Protein AF-A0A914D0Y0-F1 (afdb_monomer_lite)

Radius of gyration: 18.89 Å; chains: 1; bounding box: 42×34×53 Å

Organism: NCBI:txid290746

pLDDT: mean 90.66, std 5.1, range [67.62, 97.06]

Sequence (100 aa):
MKAYEKDGLLILRPAVKFFQPDDLDYDPNSHNEWNNQDVTYNSCLYEFKDSAEFIMIADWDDVLVPKHHRNYFDELMWLNQLYPSAAAFVFSRPHSTLYT

Secondary structure (DSSP, 8-state):
-HHHHHTTS----PPP-----TT-SS-TTTTHHHHHHHHHHHHHHHHHTTT-S------TT-----SSSSSHHHHHHHHHHH-TT-S---PPPP------

InterPro domains:
  IPR008166 Glycosyltransferase family 92 [PF01697] (1-86)
  IPR052012 Glycosyltransferase_92 [PTHR21645] (1-95)

Structure (mmCIF, N/CA/C/O backbone):
data_AF-A0A914D0Y0-F1
#
_entry.id   AF-A0A914D0Y0-F1
#
loop_
_atom_site.group_PDB
_atom_site.id
_atom_site.type_symbol
_atom_site.label_atom_id
_atom_site.label_alt_id
_atom_site.label_comp_id
_atom_site.label_asym_id
_atom_site.label_entity_id
_atom_site.label_seq_id
_atom_site.pdbx_PDB_ins_code
_atom_site.Cartn_x
_atom_site.Cartn_y
_atom_site.Cartn_z
_atom_site.occupancy
_atom_site.B_iso_or_equiv
_atom_site.auth_seq_id
_atom_site.auth_comp_id
_atom_site.auth_asym_id
_atom_site.auth_atom_id
_atom_site.pdbx_PDB_model_num
ATOM 1 N N . MET A 1 1 ? -3.830 14.866 -7.665 1.00 78.25 1 MET A N 1
ATOM 2 C CA . MET A 1 1 ? -2.552 14.302 -7.173 1.00 78.25 1 MET A CA 1
ATOM 3 C C . MET A 1 1 ? -1.527 15.393 -6.859 1.00 78.25 1 MET A C 1
ATOM 5 O O . MET A 1 1 ? -1.388 15.700 -5.690 1.00 78.25 1 MET A O 1
ATOM 9 N N . LYS A 1 2 ? -0.901 16.071 -7.839 1.00 87.81 2 LYS A N 1
ATOM 10 C CA . LYS A 1 2 ? 0.142 17.097 -7.567 1.00 87.81 2 LYS A CA 1
ATOM 11 C C . LYS A 1 2 ? -0.286 18.267 -6.663 1.00 87.81 2 LYS A C 1
ATOM 13 O O . LYS A 1 2 ? 0.528 18.785 -5.914 1.00 87.81 2 LYS A O 1
ATOM 18 N N . ALA A 1 3 ? -1.551 18.690 -6.731 1.00 91.44 3 ALA A N 1
ATOM 19 C CA . ALA A 1 3 ? -2.078 19.722 -5.832 1.00 91.44 3 ALA A CA 1
ATOM 20 C C . ALA A 1 3 ? -2.054 19.266 -4.359 1.00 91.44 3 ALA A C 1
ATOM 22 O O . ALA A 1 3 ? -1.548 19.982 -3.511 1.00 91.44 3 ALA A O 1
ATOM 23 N N . TYR A 1 4 ? -2.493 18.036 -4.081 1.00 89.94 4 TYR A N 1
ATOM 24 C CA . TYR A 1 4 ? -2.469 17.452 -2.736 1.00 89.94 4 TYR A CA 1
ATOM 25 C C . TYR A 1 4 ? -1.047 17.182 -2.230 1.00 89.94 4 TYR A C 1
ATOM 27 O O . TYR A 1 4 ? -0.791 17.313 -1.039 1.00 89.94 4 TYR A O 1
ATOM 35 N N . GLU A 1 5 ? -0.114 16.842 -3.126 1.00 92.56 5 GLU A N 1
ATOM 36 C CA . GLU A 1 5 ? 1.309 16.733 -2.778 1.00 92.56 5 GLU A CA 1
ATOM 37 C C . GLU A 1 5 ? 1.879 18.086 -2.338 1.00 92.56 5 GLU A C 1
ATOM 39 O O . GLU A 1 5 ? 2.561 18.175 -1.321 1.00 92.56 5 GLU A O 1
ATOM 44 N N . LYS A 1 6 ? 1.539 19.164 -3.058 1.00 93.94 6 LYS A N 1
ATOM 45 C CA . LYS A 1 6 ? 1.930 20.532 -2.690 1.00 93.94 6 LYS A CA 1
ATOM 46 C C . LYS A 1 6 ? 1.376 20.946 -1.323 1.00 93.94 6 LYS A C 1
ATOM 48 O O . LYS A 1 6 ? 2.058 21.658 -0.592 1.00 93.94 6 LYS A O 1
ATOM 53 N N . ASP A 1 7 ? 0.175 20.488 -0.988 1.00 96.00 7 ASP A N 1
ATOM 54 C CA . ASP A 1 7 ? -0.469 20.749 0.302 1.00 96.00 7 ASP A CA 1
ATOM 55 C C . ASP A 1 7 ? 0.049 19.825 1.426 1.00 96.00 7 ASP A C 1
ATOM 57 O O . ASP A 1 7 ? -0.405 19.925 2.564 1.00 96.00 7 ASP A O 1
ATOM 61 N N . GLY A 1 8 ? 0.999 18.925 1.132 1.00 92.44 8 GLY A N 1
ATOM 62 C CA . GLY A 1 8 ? 1.587 17.996 2.102 1.00 92.44 8 GLY A CA 1
ATOM 63 C C . GLY A 1 8 ? 0.654 16.859 2.529 1.00 92.44 8 GLY A C 1
ATOM 64 O O . GLY A 1 8 ? 0.919 16.196 3.527 1.00 92.44 8 GLY A O 1
ATOM 65 N N . LEU A 1 9 ? -0.438 16.634 1.792 1.00 89.12 9 LEU A N 1
ATOM 66 C CA . LEU A 1 9 ? -1.459 15.630 2.112 1.00 89.12 9 LEU A CA 1
ATOM 67 C C . LEU A 1 9 ? -1.125 14.238 1.566 1.00 89.12 9 LEU A C 1
ATOM 69 O O . LEU A 1 9 ? -1.700 13.251 2.014 1.00 89.12 9 LEU A O 1
ATOM 73 N N . LEU A 1 10 ? -0.232 14.152 0.580 1.00 88.75 10 LEU A N 1
ATOM 74 C CA . LEU A 1 10 ? 0.239 12.888 0.021 1.00 88.75 10 LEU A CA 1
ATOM 75 C C . LEU A 1 10 ? 1.686 13.007 -0.457 1.00 88.75 10 LEU A C 1
ATOM 77 O O . LEU A 1 10 ? 2.157 14.103 -0.754 1.00 88.75 10 LEU A O 1
ATOM 81 N N . ILE A 1 11 ? 2.363 11.867 -0.581 1.00 88.81 11 ILE A N 1
ATOM 82 C CA . ILE A 1 11 ? 3.703 11.756 -1.168 1.00 88.81 11 ILE A CA 1
ATOM 83 C C . ILE A 1 11 ? 3.577 10.901 -2.429 1.00 88.81 11 ILE A C 1
ATOM 85 O O . ILE A 1 11 ? 3.134 9.755 -2.345 1.00 88.81 11 ILE A O 1
ATOM 89 N N . LEU A 1 12 ? 3.959 11.426 -3.598 1.00 88.44 12 LEU A N 1
ATOM 90 C CA . LEU A 1 12 ? 3.992 10.628 -4.825 1.00 88.44 12 LEU A CA 1
ATOM 91 C C . LEU A 1 12 ? 5.356 9.953 -4.970 1.00 88.44 12 LEU A C 1
ATOM 93 O O . LEU A 1 12 ? 6.406 10.595 -4.912 1.00 88.44 12 LEU A O 1
ATOM 97 N N . ARG A 1 13 ? 5.349 8.641 -5.211 1.00 86.88 13 ARG A N 1
ATOM 98 C CA . ARG A 1 13 ? 6.545 7.880 -5.586 1.00 86.88 13 ARG A CA 1
ATOM 99 C C . ARG A 1 13 ? 6.454 7.536 -7.078 1.00 86.88 13 ARG A C 1
ATOM 101 O O . ARG A 1 13 ? 5.466 6.933 -7.491 1.00 86.88 13 ARG A O 1
ATOM 108 N N . PRO A 1 14 ? 7.417 7.963 -7.913 1.00 87.75 14 PRO A N 1
ATOM 109 C CA . PRO A 1 14 ? 7.381 7.658 -9.337 1.00 87.75 14 PRO A CA 1
ATOM 110 C C . PRO A 1 14 ? 7.650 6.170 -9.575 1.00 87.75 14 PRO A C 1
ATOM 112 O O . PRO A 1 14 ? 8.603 5.613 -9.036 1.00 87.75 14 PRO A O 1
ATOM 115 N N . ALA A 1 15 ? 6.829 5.553 -10.422 1.00 88.94 15 ALA A N 1
ATOM 116 C CA . ALA A 1 15 ? 7.056 4.198 -10.903 1.00 88.94 15 ALA A CA 1
ATOM 117 C C . ALA A 1 15 ? 8.256 4.152 -11.860 1.00 88.94 15 ALA A C 1
ATOM 119 O O . ALA A 1 15 ? 8.486 5.079 -12.647 1.00 88.94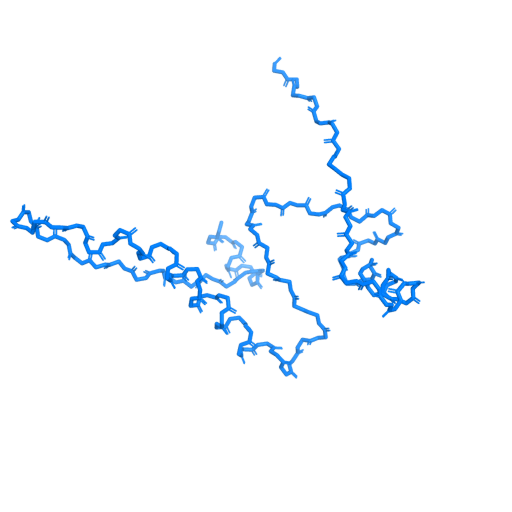 15 ALA A O 1
ATOM 120 N N . VAL A 1 16 ? 8.995 3.047 -11.833 1.00 91.50 16 VAL A N 1
ATOM 121 C CA . VAL A 1 16 ? 10.013 2.748 -12.841 1.00 91.50 16 VAL A CA 1
ATOM 122 C C . VAL A 1 16 ? 9.306 2.218 -14.079 1.00 91.50 16 VAL A C 1
ATOM 124 O O . VAL A 1 16 ? 8.432 1.366 -13.968 1.00 91.50 16 VAL A O 1
ATOM 127 N N . LYS A 1 17 ? 9.688 2.691 -15.266 1.00 93.38 17 LYS A N 1
ATOM 128 C CA . LYS A 1 17 ? 9.261 2.123 -16.548 1.00 93.38 17 LYS A CA 1
ATOM 129 C C . LYS A 1 17 ? 10.491 1.820 -17.387 1.00 93.38 17 LYS A C 1
ATOM 131 O O . LYS A 1 17 ? 11.299 2.715 -17.632 1.00 93.38 17 LYS A O 1
ATOM 136 N N . PHE A 1 18 ? 10.630 0.574 -17.821 1.00 92.25 18 PHE A N 1
ATOM 137 C CA . PHE A 1 18 ? 11.734 0.171 -18.682 1.00 92.25 18 PHE A CA 1
ATOM 138 C C . PHE A 1 18 ? 11.498 0.668 -20.107 1.00 92.25 18 PHE A C 1
ATOM 140 O O . PHE A 1 18 ? 10.367 0.657 -20.604 1.00 92.25 18 PHE A O 1
ATOM 147 N N . PHE A 1 19 ? 12.574 1.096 -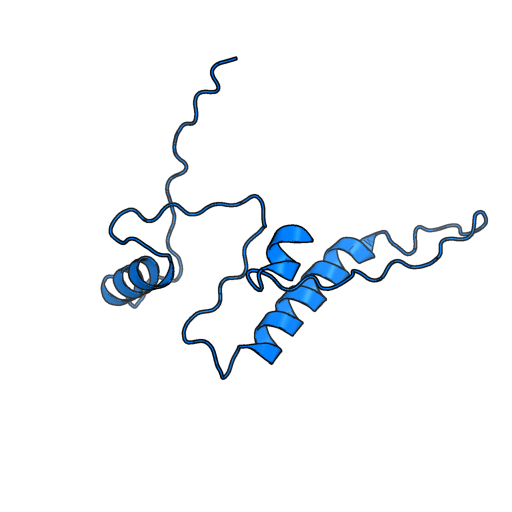20.766 1.00 94.69 19 PHE A N 1
ATOM 148 C CA . PHE A 1 19 ? 12.554 1.345 -22.202 1.00 94.69 19 PHE A CA 1
ATOM 149 C C . PHE A 1 19 ? 12.271 0.030 -22.937 1.00 94.69 19 PHE A C 1
ATOM 151 O O . PHE A 1 19 ? 12.879 -0.992 -22.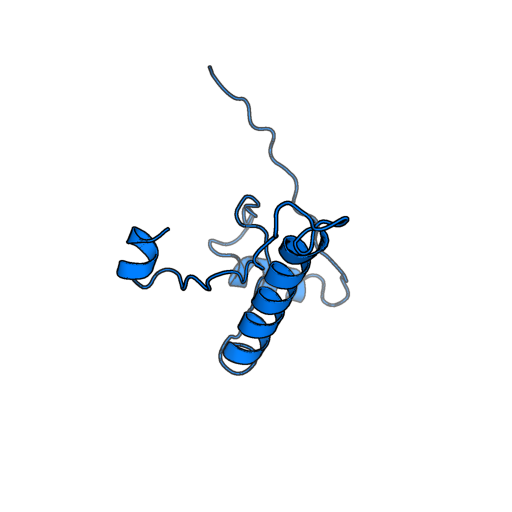622 1.00 94.69 19 PHE A O 1
ATOM 158 N N . GLN A 1 20 ? 11.355 0.066 -23.902 1.00 93.44 20 GLN A N 1
ATOM 159 C CA . GLN A 1 20 ? 11.017 -1.070 -24.751 1.00 93.44 20 GLN A CA 1
ATOM 160 C C . GLN A 1 20 ? 11.411 -0.726 -26.193 1.00 93.44 20 GLN A C 1
ATOM 162 O O . GLN A 1 20 ? 10.753 0.123 -26.795 1.00 93.44 20 GLN A O 1
ATOM 167 N N . PRO A 1 21 ? 12.494 -1.324 -26.721 1.00 94.69 21 PRO A N 1
ATOM 168 C CA . PRO A 1 21 ? 12.847 -1.240 -28.134 1.00 94.69 21 PRO A CA 1
ATOM 169 C C . PRO A 1 21 ? 11.761 -1.847 -29.034 1.00 94.69 21 PRO A C 1
ATOM 171 O O . PRO A 1 21 ? 11.091 -2.799 -28.634 1.00 94.69 21 PRO A O 1
ATOM 174 N N . ASP A 1 22 ? 11.633 -1.339 -30.263 1.00 94.19 22 ASP A N 1
ATOM 175 C CA . ASP A 1 22 ? 10.662 -1.843 -31.248 1.00 94.19 22 ASP A CA 1
ATOM 176 C C . ASP A 1 22 ? 10.960 -3.288 -31.698 1.00 94.19 22 ASP A C 1
ATOM 178 O O . ASP A 1 22 ? 10.056 -4.001 -32.130 1.00 94.19 22 ASP A O 1
ATOM 182 N N . ASP A 1 23 ? 12.221 -3.721 -31.612 1.00 95.69 23 ASP A N 1
ATOM 183 C CA . ASP A 1 23 ? 12.705 -5.049 -32.008 1.00 95.69 23 ASP A CA 1
ATOM 184 C C . ASP A 1 23 ? 12.724 -6.071 -30.859 1.00 95.69 23 ASP A C 1
ATOM 186 O O . ASP A 1 23 ? 13.165 -7.206 -31.051 1.00 95.69 23 ASP A O 1
ATOM 190 N N . LEU A 1 24 ? 12.239 -5.692 -29.673 1.00 95.31 24 LEU A N 1
ATOM 191 C CA . LEU A 1 24 ? 12.172 -6.588 -28.525 1.00 95.31 24 LEU A CA 1
ATOM 192 C C . LEU A 1 24 ? 11.000 -7.569 -28.677 1.00 95.31 24 LEU A C 1
ATOM 194 O O . LEU A 1 24 ? 9.850 -7.171 -28.860 1.00 95.31 24 LEU A O 1
ATOM 198 N N . ASP A 1 25 ? 11.283 -8.865 -28.562 1.00 96.00 25 ASP A N 1
ATOM 199 C CA . ASP A 1 25 ? 10.312 -9.953 -28.741 1.00 96.00 25 ASP A CA 1
ATOM 200 C C . ASP A 1 25 ? 9.432 -10.219 -27.505 1.00 96.00 25 ASP A C 1
ATOM 202 O O . ASP A 1 25 ? 8.558 -11.089 -27.532 1.00 96.00 25 ASP A O 1
ATOM 206 N N . TYR A 1 26 ? 9.615 -9.445 -26.432 1.00 93.56 26 TYR A N 1
ATOM 207 C CA . TYR A 1 26 ? 8.796 -9.474 -25.222 1.00 93.56 26 TYR A CA 1
ATOM 208 C C . TYR A 1 26 ? 8.543 -8.066 -24.664 1.00 93.56 26 TYR A C 1
ATOM 210 O O . TYR A 1 26 ? 9.271 -7.118 -24.950 1.00 93.56 26 TYR A O 1
ATOM 218 N N . ASP A 1 27 ? 7.513 -7.928 -23.823 1.00 93.44 27 ASP A N 1
ATOM 219 C CA . ASP A 1 27 ? 7.245 -6.689 -23.086 1.00 93.44 27 ASP A CA 1
ATOM 220 C C . ASP A 1 27 ? 8.015 -6.683 -21.747 1.00 93.44 27 ASP A C 1
ATOM 222 O O . ASP A 1 27 ? 7.660 -7.439 -20.827 1.00 93.44 27 ASP A O 1
ATOM 226 N N . PRO A 1 28 ? 9.043 -5.823 -21.586 1.00 93.00 28 PRO A N 1
ATOM 227 C CA . PRO A 1 28 ? 9.828 -5.733 -20.360 1.00 93.00 28 PRO A CA 1
ATOM 228 C C . PRO A 1 28 ? 9.035 -5.101 -19.209 1.00 93.00 28 PRO A C 1
ATOM 230 O O . PRO A 1 28 ? 9.467 -5.155 -18.059 1.00 93.00 28 PRO A O 1
ATOM 233 N N . ASN A 1 29 ? 7.876 -4.504 -19.495 1.00 94.00 29 ASN A N 1
ATOM 234 C CA . ASN A 1 29 ? 6.982 -3.903 -18.517 1.00 94.00 29 ASN A CA 1
ATOM 235 C C . ASN A 1 29 ? 5.778 -4.789 -18.155 1.00 94.00 29 ASN A C 1
ATOM 237 O O . ASN A 1 29 ? 4.996 -4.388 -17.294 1.00 94.00 29 ASN A O 1
ATOM 241 N N . SER A 1 30 ? 5.662 -5.993 -18.726 1.00 94.00 30 SER A N 1
ATOM 242 C CA . SER A 1 30 ? 4.523 -6.911 -18.526 1.00 94.00 30 SER A CA 1
ATOM 243 C C . SER A 1 30 ? 4.179 -7.202 -17.058 1.00 94.00 30 SER A C 1
ATOM 245 O O . SER A 1 30 ? 3.013 -7.364 -16.718 1.00 94.00 30 SER A O 1
ATOM 247 N N . HIS A 1 31 ? 5.185 -7.232 -16.179 1.00 92.44 31 HIS A N 1
ATOM 248 C CA . HIS A 1 31 ? 5.029 -7.445 -14.730 1.00 92.44 31 HIS A CA 1
ATOM 249 C C . HIS A 1 31 ? 5.412 -6.212 -13.904 1.00 92.44 31 HIS A C 1
ATOM 251 O O . HIS A 1 31 ? 5.399 -6.228 -12.675 1.00 92.44 31 HIS A O 1
ATOM 257 N N . ASN A 1 32 ? 5.821 -5.139 -14.574 1.00 92.69 32 ASN A N 1
ATOM 258 C CA . ASN A 1 32 ? 6.443 -4.000 -13.924 1.00 92.69 32 ASN A CA 1
ATOM 259 C C . ASN A 1 32 ? 5.424 -3.170 -13.134 1.00 92.69 32 ASN A C 1
ATOM 261 O O . ASN A 1 32 ? 5.776 -2.551 -12.140 1.00 92.69 32 ASN A O 1
ATOM 265 N N . GLU A 1 33 ? 4.159 -3.177 -13.542 1.00 89.81 33 GLU A N 1
ATOM 266 C CA . GLU A 1 33 ? 3.084 -2.510 -12.811 1.00 89.81 33 GLU A CA 1
ATOM 267 C C . GLU A 1 33 ? 2.912 -3.102 -11.399 1.00 89.81 33 GLU A C 1
ATOM 269 O O . GLU A 1 33 ? 3.135 -2.381 -10.427 1.00 89.81 33 GLU A O 1
ATOM 274 N N . TRP A 1 34 ? 2.707 -4.416 -11.279 1.00 90.88 34 TRP A N 1
ATOM 275 C CA . TRP A 1 34 ? 2.688 -5.136 -9.997 1.00 90.88 34 TRP A CA 1
ATOM 276 C C . TRP A 1 34 ? 3.961 -4.933 -9.165 1.00 90.88 34 TRP A C 1
ATOM 278 O O . TRP A 1 34 ? 3.887 -4.597 -7.986 1.00 90.88 34 TRP A O 1
ATOM 288 N N . ASN A 1 35 ? 5.141 -5.034 -9.787 1.00 93.44 35 ASN A N 1
ATOM 289 C CA . ASN A 1 35 ? 6.407 -4.822 -9.078 1.00 93.44 35 ASN A CA 1
ATOM 290 C C . ASN A 1 35 ? 6.522 -3.398 -8.501 1.00 93.44 35 ASN A C 1
ATOM 292 O O . ASN A 1 35 ? 7.058 -3.210 -7.409 1.00 93.44 35 ASN A O 1
ATOM 296 N N . ASN A 1 36 ? 6.025 -2.381 -9.213 1.00 93.38 36 ASN A N 1
ATOM 297 C CA . ASN A 1 36 ? 6.011 -1.006 -8.709 1.00 93.38 36 ASN A CA 1
ATOM 298 C C . ASN A 1 36 ? 5.061 -0.846 -7.512 1.00 93.38 36 ASN A C 1
ATOM 300 O O . ASN A 1 36 ? 5.374 -0.086 -6.588 1.00 93.38 36 ASN A O 1
ATOM 304 N N . GLN A 1 37 ? 3.930 -1.559 -7.502 1.00 91.81 37 GLN A N 1
ATOM 305 C CA . GLN A 1 37 ? 3.026 -1.578 -6.352 1.00 91.81 37 GLN A CA 1
ATOM 306 C C . GLN A 1 37 ? 3.710 -2.217 -5.135 1.00 91.81 37 GLN A C 1
ATOM 308 O O . GLN A 1 37 ? 3.798 -1.577 -4.086 1.00 91.81 37 GLN A O 1
ATOM 313 N N . ASP A 1 38 ? 4.316 -3.397 -5.300 1.00 92.94 38 ASP A N 1
ATOM 314 C CA . ASP A 1 38 ? 5.035 -4.102 -4.230 1.00 92.94 38 ASP A CA 1
ATOM 315 C C . ASP A 1 38 ? 6.156 -3.252 -3.621 1.00 92.94 38 ASP A C 1
ATOM 317 O O . ASP A 1 38 ? 6.302 -3.170 -2.396 1.00 92.94 38 ASP A O 1
ATOM 321 N N . VAL A 1 39 ? 6.940 -2.567 -4.460 1.00 93.19 39 VAL A N 1
ATOM 322 C CA . VAL A 1 39 ? 7.989 -1.643 -3.999 1.00 93.19 39 VAL A CA 1
ATOM 323 C C . VAL A 1 39 ? 7.390 -0.493 -3.193 1.00 93.19 39 VAL A C 1
ATOM 325 O O . VAL A 1 39 ? 7.960 -0.102 -2.171 1.00 93.19 39 VAL A O 1
ATOM 328 N N . THR A 1 40 ? 6.243 0.037 -3.614 1.00 91.12 40 THR A N 1
ATOM 329 C CA . THR A 1 40 ? 5.560 1.133 -2.916 1.00 91.12 40 THR A CA 1
ATOM 330 C C . THR A 1 40 ? 5.032 0.677 -1.557 1.00 91.12 40 THR A C 1
ATOM 332 O O . THR A 1 40 ? 5.264 1.361 -0.557 1.00 91.12 40 THR A O 1
ATOM 335 N N . TYR A 1 41 ? 4.403 -0.499 -1.488 1.00 92.38 41 TYR A N 1
ATOM 336 C CA . TYR A 1 41 ? 3.906 -1.086 -0.242 1.00 92.38 41 TYR A CA 1
ATOM 337 C C . TYR A 1 41 ? 5.032 -1.326 0.768 1.00 92.38 41 TYR A C 1
ATOM 339 O O . TYR A 1 41 ? 4.939 -0.900 1.921 1.00 92.38 41 TYR A O 1
ATOM 347 N N . ASN A 1 42 ? 6.134 -1.937 0.323 1.00 93.50 42 ASN A N 1
ATOM 348 C CA . ASN A 1 42 ? 7.296 -2.183 1.174 1.00 93.50 42 ASN A CA 1
ATOM 349 C C . ASN A 1 42 ? 7.959 -0.875 1.619 1.00 93.50 42 ASN A C 1
ATOM 351 O O . ASN A 1 42 ? 8.316 -0.734 2.786 1.00 93.50 42 ASN A O 1
ATOM 355 N N . SER A 1 43 ? 8.098 0.099 0.717 1.00 91.75 43 SER A N 1
ATOM 356 C CA . SER A 1 43 ? 8.699 1.399 1.044 1.00 91.75 43 SER A CA 1
ATOM 357 C C . SER A 1 43 ? 7.883 2.154 2.095 1.00 91.75 43 SER A C 1
ATOM 359 O O . SER A 1 43 ? 8.462 2.661 3.052 1.00 91.75 43 SER A O 1
ATOM 361 N N . CYS A 1 44 ? 6.549 2.166 1.965 1.00 90.31 44 CYS A N 1
ATOM 362 C CA . CYS A 1 44 ? 5.644 2.721 2.975 1.00 90.31 44 CYS A CA 1
ATOM 363 C C . CYS A 1 44 ? 5.850 2.035 4.334 1.00 90.31 44 CYS A C 1
ATOM 365 O O . CYS A 1 44 ? 6.045 2.703 5.350 1.00 90.31 44 CYS A O 1
ATOM 367 N N . LEU A 1 45 ? 5.891 0.698 4.353 1.00 93.12 45 LEU A N 1
ATOM 368 C CA . LEU A 1 45 ? 6.120 -0.048 5.586 1.00 93.12 45 LEU A CA 1
ATOM 369 C C . LEU A 1 45 ? 7.471 0.307 6.219 1.00 93.12 45 LEU A C 1
ATOM 371 O O . LEU A 1 45 ? 7.520 0.604 7.406 1.00 93.12 45 LEU A O 1
ATOM 375 N N . TYR A 1 46 ? 8.567 0.317 5.461 1.00 94.19 46 TYR A N 1
ATOM 376 C CA . TYR A 1 46 ? 9.889 0.628 6.015 1.00 94.19 46 TYR A CA 1
ATOM 377 C C . TYR A 1 46 ? 10.011 2.062 6.532 1.00 94.19 46 TYR A C 1
ATOM 379 O O . TYR A 1 46 ? 10.677 2.277 7.545 1.00 94.19 46 TYR A O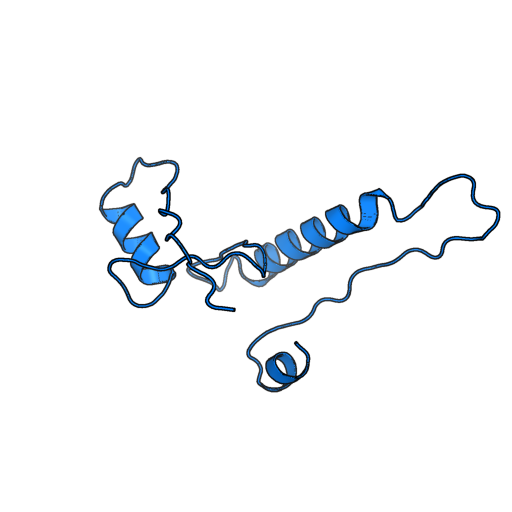 1
ATOM 387 N N . GLU A 1 47 ? 9.381 3.024 5.860 1.00 92.75 47 GLU A N 1
ATOM 388 C CA . GLU A 1 47 ? 9.422 4.439 6.237 1.00 92.75 47 GLU A CA 1
ATOM 389 C C . GLU A 1 47 ? 8.604 4.719 7.509 1.00 92.75 47 GLU A C 1
ATOM 391 O O . GLU A 1 47 ? 9.023 5.521 8.348 1.00 92.75 47 GLU A O 1
ATOM 396 N N . PHE A 1 48 ? 7.473 4.025 7.692 1.00 93.00 48 PHE A N 1
ATOM 397 C CA . PHE A 1 48 ? 6.507 4.350 8.746 1.00 93.00 48 PHE A CA 1
ATOM 398 C C . PHE A 1 48 ? 6.348 3.296 9.850 1.00 93.00 48 PHE A C 1
ATOM 400 O O . PHE A 1 48 ? 5.728 3.601 10.867 1.00 93.00 48 PHE A O 1
ATOM 407 N N . LYS A 1 49 ? 6.926 2.091 9.727 1.00 93.44 49 LYS A N 1
ATOM 408 C CA . LYS A 1 49 ? 6.745 0.993 10.710 1.00 93.44 49 LYS A CA 1
ATOM 409 C C . LYS A 1 49 ? 7.071 1.364 12.160 1.00 93.44 49 LYS A C 1
ATOM 411 O O . LYS A 1 49 ? 6.501 0.770 13.065 1.00 93.44 49 LYS A O 1
ATOM 416 N N . ASP A 1 50 ? 7.992 2.305 12.372 1.00 94.88 50 ASP A N 1
ATOM 417 C CA . ASP A 1 50 ? 8.451 2.702 13.709 1.00 94.88 50 ASP A CA 1
ATOM 418 C C . ASP A 1 50 ? 7.845 4.041 14.170 1.00 94.88 50 ASP A C 1
ATOM 420 O O . ASP A 1 50 ? 8.046 4.442 15.315 1.00 94.88 50 ASP A O 1
ATOM 424 N N . SER A 1 51 ? 7.138 4.757 13.290 1.00 94.06 51 SER A N 1
ATOM 425 C CA . SER A 1 51 ? 6.608 6.104 13.552 1.00 94.06 51 SER A CA 1
ATOM 426 C C . SER A 1 51 ? 5.083 6.195 13.485 1.00 94.06 51 SER A C 1
ATOM 428 O O . SER A 1 51 ? 4.518 7.165 13.989 1.00 94.06 51 SER A O 1
ATOM 430 N N . ALA A 1 52 ? 4.413 5.200 12.901 1.00 92.69 52 ALA A N 1
ATOM 431 C CA . ALA A 1 52 ? 2.963 5.139 12.800 1.00 92.69 52 ALA A CA 1
ATOM 432 C C . ALA A 1 52 ? 2.373 4.104 13.768 1.00 92.69 52 ALA A C 1
ATOM 434 O O . ALA A 1 52 ? 2.813 2.959 13.820 1.00 92.69 52 ALA A O 1
ATOM 435 N N . GLU A 1 53 ? 1.314 4.486 14.486 1.00 90.50 53 GLU A N 1
ATOM 436 C CA . GLU A 1 53 ? 0.504 3.555 15.292 1.00 90.50 53 GLU A CA 1
ATOM 437 C C . GLU A 1 53 ? -0.392 2.661 14.419 1.00 90.50 53 GLU A C 1
ATOM 439 O O . GLU A 1 53 ? -0.861 1.611 14.855 1.00 90.50 53 GLU A O 1
ATOM 444 N N . PHE A 1 54 ? -0.637 3.083 13.177 1.00 89.44 54 PHE A N 1
ATOM 445 C CA . PHE A 1 54 ? -1.511 2.407 12.232 1.00 89.44 54 PHE A CA 1
ATOM 446 C C . PHE A 1 54 ? -1.075 2.672 10.793 1.00 89.44 54 PHE A C 1
ATOM 448 O O . PHE A 1 54 ? -0.850 3.817 10.402 1.00 89.44 54 PHE A O 1
ATOM 455 N N . ILE A 1 55 ? -0.989 1.603 10.002 1.00 90.81 55 ILE A N 1
ATOM 456 C CA . ILE A 1 55 ? -0.669 1.643 8.574 1.00 90.81 55 ILE A CA 1
ATOM 457 C C . ILE A 1 55 ? -1.769 0.888 7.833 1.00 90.81 55 ILE A C 1
ATOM 459 O O . ILE A 1 55 ? -2.129 -0.227 8.209 1.00 90.81 55 ILE A O 1
ATOM 463 N N . MET A 1 56 ? -2.283 1.491 6.764 1.00 88.31 56 MET A N 1
ATOM 464 C CA . MET A 1 56 ? -3.234 0.867 5.849 1.00 88.31 56 MET A CA 1
ATOM 465 C C . MET A 1 56 ? -2.606 0.784 4.461 1.00 88.31 56 MET A C 1
ATOM 467 O O . MET A 1 56 ? -2.089 1.777 3.951 1.00 88.31 56 MET A O 1
ATOM 471 N N . ILE A 1 57 ? -2.684 -0.398 3.855 1.00 90.19 57 ILE A N 1
ATOM 472 C CA . ILE A 1 57 ? -2.406 -0.609 2.436 1.00 90.19 57 ILE A CA 1
ATOM 473 C C . ILE A 1 57 ? -3.763 -0.825 1.776 1.00 90.19 57 ILE A C 1
ATOM 475 O O . ILE A 1 57 ? -4.459 -1.782 2.109 1.00 90.19 57 ILE A O 1
ATOM 479 N N . ALA A 1 58 ? -4.161 0.105 0.918 1.00 87.94 58 ALA A N 1
ATOM 480 C CA . ALA A 1 58 ? -5.440 0.081 0.224 1.00 87.94 58 ALA A CA 1
ATOM 481 C C . ALA A 1 58 ? -5.261 0.623 -1.191 1.00 87.94 58 ALA A C 1
ATOM 483 O O . ALA A 1 58 ? -4.405 1.484 -1.426 1.00 87.94 58 ALA A O 1
ATOM 484 N N . ASP A 1 59 ? -6.093 0.137 -2.105 1.00 85.94 59 ASP A N 1
ATOM 485 C CA . ASP A 1 59 ? -6.173 0.694 -3.444 1.00 85.94 59 ASP A CA 1
ATOM 486 C C . ASP A 1 59 ? -6.831 2.074 -3.398 1.00 85.94 59 ASP A C 1
ATOM 488 O O . ASP A 1 59 ? -7.685 2.375 -2.564 1.00 85.94 59 ASP A O 1
ATOM 492 N N . TRP A 1 60 ? -6.380 2.963 -4.279 1.00 79.94 60 TRP A N 1
ATOM 493 C CA . TRP A 1 60 ? -6.787 4.370 -4.269 1.00 79.94 60 TRP A CA 1
ATOM 494 C C . TRP A 1 60 ? -8.262 4.583 -4.646 1.00 79.94 60 TRP A C 1
ATOM 496 O O . TRP A 1 60 ? -8.810 5.658 -4.386 1.00 79.94 60 TRP A O 1
ATOM 506 N N . ASP A 1 61 ? -8.886 3.592 -5.279 1.00 83.94 61 ASP A N 1
ATOM 507 C CA . ASP A 1 61 ? -10.299 3.552 -5.646 1.00 83.94 61 ASP A CA 1
ATOM 508 C C . ASP A 1 61 ? -11.176 2.800 -4.628 1.00 83.94 61 ASP A C 1
ATOM 510 O O . ASP A 1 61 ? -12.407 2.851 -4.735 1.00 83.94 61 ASP A O 1
ATOM 514 N N . ASP A 1 62 ? -10.580 2.210 -3.589 1.00 84.19 62 ASP A N 1
ATOM 515 C CA . ASP A 1 62 ? -11.296 1.605 -2.472 1.00 84.19 62 ASP A CA 1
ATOM 516 C C . ASP A 1 62 ? -11.487 2.600 -1.320 1.00 84.19 62 ASP A C 1
ATOM 518 O O . ASP A 1 62 ? -10.553 3.181 -0.767 1.00 84.19 62 ASP A O 1
ATOM 522 N N . VAL A 1 63 ? -12.744 2.774 -0.904 1.00 85.12 63 VAL A N 1
ATOM 523 C CA . VAL A 1 63 ? -13.103 3.621 0.240 1.00 85.12 63 VAL A CA 1
ATOM 524 C C . VAL A 1 63 ? -13.857 2.793 1.267 1.00 85.12 63 VAL A C 1
ATOM 526 O O . VAL A 1 63 ? -15.003 2.388 1.058 1.00 85.12 63 VAL A O 1
ATOM 529 N N . LEU A 1 64 ? -13.221 2.581 2.417 1.00 86.94 64 LEU A N 1
ATOM 530 C CA . LEU A 1 64 ? -13.876 2.023 3.592 1.00 86.94 64 LEU A CA 1
ATOM 531 C C . LEU A 1 64 ? -14.671 3.126 4.290 1.00 86.94 64 LEU A C 1
ATOM 533 O O . LEU A 1 64 ? -14.160 4.209 4.538 1.00 86.94 64 LEU A O 1
ATOM 537 N N . VAL A 1 65 ? -15.930 2.857 4.629 1.00 88.25 65 VAL A N 1
ATOM 538 C CA . VAL A 1 65 ? -16.773 3.812 5.360 1.00 88.25 65 VAL A CA 1
ATOM 539 C C . VAL A 1 65 ? -16.963 3.299 6.791 1.00 88.25 65 VAL A C 1
ATOM 541 O O . VAL A 1 65 ? -17.679 2.308 6.976 1.00 88.25 65 VAL A O 1
ATOM 544 N N . PRO A 1 66 ? -16.336 3.935 7.802 1.00 90.12 66 PRO A N 1
ATOM 545 C CA . PRO A 1 66 ? -16.552 3.610 9.207 1.00 90.12 66 PRO A CA 1
ATOM 546 C C . PRO A 1 66 ? -18.028 3.691 9.582 1.00 90.12 66 PRO A C 1
ATOM 548 O O . PRO A 1 66 ? -18.740 4.592 9.132 1.00 90.12 66 PRO A O 1
ATOM 551 N N . LYS A 1 67 ? -18.492 2.756 10.415 1.00 89.56 67 LYS A N 1
ATOM 552 C CA . LYS A 1 67 ? -19.891 2.727 10.862 1.00 89.56 67 LYS A CA 1
ATOM 553 C C . LYS A 1 67 ? -20.077 3.383 12.228 1.00 89.56 67 LYS A C 1
ATOM 555 O O . LYS A 1 67 ? -21.148 3.936 12.467 1.00 89.56 67 LYS A O 1
ATOM 560 N N . HIS A 1 68 ? -19.074 3.326 13.106 1.00 93.50 68 HIS A N 1
ATOM 561 C CA . HIS A 1 68 ? -19.212 3.757 14.502 1.00 93.50 68 HIS A CA 1
ATOM 562 C C . HIS A 1 68 ? -18.338 4.970 14.844 1.00 93.50 68 HIS A C 1
ATOM 564 O O . HIS A 1 68 ? -18.741 5.795 15.664 1.00 93.50 68 HIS A O 1
ATOM 570 N N . HIS A 1 69 ? -17.182 5.118 14.193 1.00 95.06 69 HIS A N 1
ATOM 571 C CA . HIS A 1 69 ? -16.227 6.203 14.443 1.00 95.06 69 HIS A CA 1
ATOM 572 C C . HIS A 1 69 ? -16.028 7.112 13.224 1.00 95.06 69 HIS A C 1
ATOM 574 O O . HIS A 1 69 ? -16.581 6.886 12.152 1.00 95.06 69 HIS A O 1
ATOM 580 N N . ARG A 1 70 ? -15.261 8.197 13.395 1.00 92.56 70 ARG A N 1
ATOM 581 C CA . ARG A 1 70 ? -15.059 9.228 12.356 1.00 92.56 70 ARG A CA 1
ATOM 582 C C . ARG A 1 70 ? -13.815 9.022 11.491 1.00 92.56 70 ARG A C 1
ATOM 584 O O . ARG A 1 70 ? -13.650 9.739 10.510 1.00 92.56 70 ARG A O 1
ATOM 5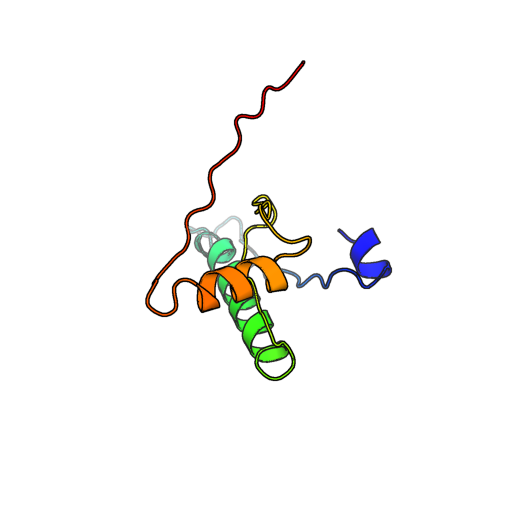91 N N . ASN A 1 71 ? -12.934 8.098 11.857 1.00 91.38 71 ASN A N 1
ATOM 592 C CA . ASN A 1 71 ? -11.705 7.797 11.128 1.00 91.38 71 ASN A CA 1
ATOM 593 C C . ASN A 1 71 ? -11.413 6.287 11.176 1.00 91.38 71 ASN A C 1
ATOM 595 O O . ASN A 1 71 ? -12.016 5.554 11.961 1.00 91.38 71 ASN A O 1
ATOM 599 N N . TYR A 1 72 ? -10.511 5.828 10.306 1.00 91.75 72 TYR A N 1
ATOM 600 C CA . TYR A 1 72 ? -10.191 4.403 10.164 1.00 91.75 72 TYR A CA 1
ATOM 601 C C . TYR A 1 72 ? -9.482 3.827 11.388 1.00 91.75 72 TYR A C 1
ATOM 603 O O . TYR A 1 72 ? -9.747 2.684 11.748 1.00 91.75 72 TYR A O 1
ATOM 611 N N . PHE A 1 73 ? -8.618 4.614 12.032 1.00 93.12 73 PHE A N 1
ATOM 612 C CA . PHE A 1 73 ? -7.860 4.179 13.200 1.00 93.12 73 PHE A CA 1
ATOM 613 C C . PHE A 1 73 ? -8.789 3.796 14.355 1.00 93.12 73 PHE A C 1
ATOM 615 O O . PHE A 1 73 ? -8.759 2.656 14.812 1.00 93.12 73 PHE A O 1
ATOM 622 N N . ASP A 1 74 ? -9.675 4.707 14.757 1.00 95.19 74 ASP A N 1
ATOM 623 C CA . ASP A 1 74 ? -10.597 4.487 15.871 1.00 95.19 74 ASP A CA 1
ATOM 624 C C . ASP A 1 74 ? -11.568 3.329 15.584 1.00 95.19 74 ASP A C 1
ATOM 626 O O . ASP A 1 74 ? -11.817 2.501 16.458 1.00 95.19 74 ASP A O 1
ATOM 630 N N . GLU A 1 75 ? -12.082 3.223 14.350 1.00 94.50 75 GLU A N 1
ATOM 631 C CA . GLU A 1 75 ? -12.993 2.138 13.956 1.00 94.50 75 GLU A CA 1
ATOM 632 C C . GLU A 1 75 ? -12.313 0.766 14.051 1.00 94.50 75 GLU A C 1
ATOM 634 O O . GLU A 1 75 ? -12.882 -0.171 14.616 1.00 94.50 75 GLU A O 1
ATOM 639 N N . LEU A 1 76 ? -11.096 0.638 13.515 1.00 92.81 76 LEU A N 1
ATOM 640 C CA . LEU A 1 76 ? -10.373 -0.633 13.489 1.00 92.81 76 LEU A CA 1
ATOM 641 C C . LEU A 1 76 ? -9.834 -1.012 14.870 1.00 92.81 76 LEU A C 1
ATOM 643 O O . LEU A 1 76 ? -9.898 -2.186 15.239 1.00 92.81 76 LEU A O 1
ATOM 647 N N . MET A 1 77 ? -9.377 -0.042 15.665 1.00 93.81 77 MET A N 1
ATOM 648 C CA . MET A 1 77 ? -8.961 -0.287 17.048 1.00 93.81 77 MET A CA 1
ATOM 649 C C . MET A 1 77 ? -10.134 -0.731 17.921 1.00 93.81 77 MET A C 1
ATOM 651 O O . MET A 1 77 ? -9.994 -1.680 18.695 1.00 93.81 77 MET A O 1
ATOM 655 N N . TRP A 1 78 ? -11.304 -0.110 17.761 1.00 95.62 78 TRP A N 1
ATOM 656 C CA . TRP A 1 78 ? -12.524 -0.532 18.446 1.00 95.62 78 TRP A CA 1
ATOM 657 C C . TRP A 1 78 ? -12.955 -1.951 18.043 1.00 95.62 78 TRP A C 1
ATOM 659 O O . TRP A 1 78 ? -13.233 -2.778 18.914 1.00 95.62 78 TRP A O 1
ATOM 669 N N . LEU A 1 79 ? -12.944 -2.279 16.744 1.00 95.12 79 LEU A N 1
ATOM 670 C CA . LEU A 1 79 ? -13.249 -3.633 16.262 1.00 95.12 79 LEU A CA 1
ATOM 671 C C . LEU A 1 79 ? -12.271 -4.679 16.819 1.00 95.12 79 LEU A C 1
ATOM 673 O O . LEU A 1 79 ? -12.703 -5.741 17.270 1.00 95.12 79 LEU A O 1
ATOM 677 N N . ASN A 1 80 ? -10.974 -4.367 16.841 1.00 93.81 80 ASN A N 1
ATOM 678 C CA . ASN A 1 80 ? -9.941 -5.245 17.391 1.00 93.81 80 ASN A CA 1
ATOM 679 C C . ASN A 1 80 ? -10.118 -5.478 18.903 1.00 93.81 80 ASN A C 1
ATOM 681 O O . ASN A 1 80 ? -9.918 -6.588 19.386 1.00 93.81 80 ASN A O 1
ATOM 685 N N . GLN A 1 81 ? -10.544 -4.461 19.658 1.00 95.94 81 GLN A N 1
ATOM 686 C CA . GLN A 1 81 ? -10.850 -4.610 21.087 1.00 95.94 81 GLN A CA 1
ATOM 687 C C . GLN A 1 81 ? -12.085 -5.483 21.337 1.00 95.94 81 GLN A C 1
ATOM 689 O O . GLN A 1 81 ? -12.093 -6.276 22.279 1.00 95.94 81 GLN A O 1
ATOM 694 N N . LEU A 1 82 ? -13.125 -5.350 20.507 1.00 97.00 82 LEU A N 1
ATOM 695 C CA . LEU A 1 82 ? -14.338 -6.162 20.624 1.00 97.00 82 LEU A CA 1
ATOM 696 C C . LEU A 1 82 ? -14.119 -7.620 20.214 1.00 97.00 82 LEU A C 1
ATOM 698 O O . LEU A 1 82 ? -14.717 -8.521 20.805 1.00 97.00 82 LEU A O 1
ATOM 702 N N . TYR A 1 83 ? -13.272 -7.852 19.213 1.00 97.06 83 TYR A N 1
ATOM 703 C CA . TYR A 1 83 ? -13.036 -9.170 18.631 1.00 97.06 83 TYR A CA 1
ATOM 704 C C . TYR A 1 83 ? -11.530 -9.463 18.509 1.00 97.06 83 TYR A C 1
ATOM 706 O O . TYR A 1 83 ? -11.018 -9.590 17.397 1.00 97.06 83 TYR A O 1
ATOM 714 N N . PRO A 1 84 ? -10.807 -9.631 19.632 1.00 95.81 84 PRO A N 1
ATOM 715 C CA . PRO A 1 84 ? -9.340 -9.719 19.643 1.00 95.81 84 PRO A CA 1
ATOM 716 C C . PRO A 1 84 ? -8.767 -10.976 18.972 1.00 95.81 84 PRO A C 1
ATOM 718 O O . PRO A 1 84 ? -7.565 -11.063 18.746 1.00 95.81 84 PRO A O 1
ATOM 721 N N . SER A 1 85 ? -9.604 -11.973 18.674 1.00 96.88 85 SER A N 1
ATOM 722 C CA . SER A 1 85 ? -9.224 -13.196 17.957 1.00 96.88 85 SER A CA 1
ATOM 723 C C . SER A 1 85 ? -9.679 -13.216 16.495 1.00 96.88 85 SER A C 1
ATOM 725 O O . SER A 1 85 ? -9.457 -14.212 15.803 1.00 96.88 85 SER A O 1
ATOM 727 N N . ALA A 1 86 ? -10.342 -12.159 16.015 1.00 96.44 86 ALA A N 1
ATOM 728 C CA . ALA A 1 86 ? -10.768 -12.085 14.626 1.00 96.44 86 ALA A CA 1
ATOM 729 C C . ALA A 1 86 ? -9.554 -11.890 13.710 1.00 96.44 86 ALA A C 1
ATOM 731 O O . ALA A 1 86 ? -8.750 -10.985 13.905 1.00 96.44 86 ALA A O 1
ATOM 732 N N . ALA A 1 87 ? -9.446 -12.725 12.677 1.00 93.69 87 ALA A N 1
ATOM 733 C CA . ALA A 1 87 ? -8.396 -12.593 11.669 1.00 93.69 87 ALA A CA 1
ATOM 734 C C . ALA A 1 87 ? -8.699 -11.496 10.632 1.00 93.69 87 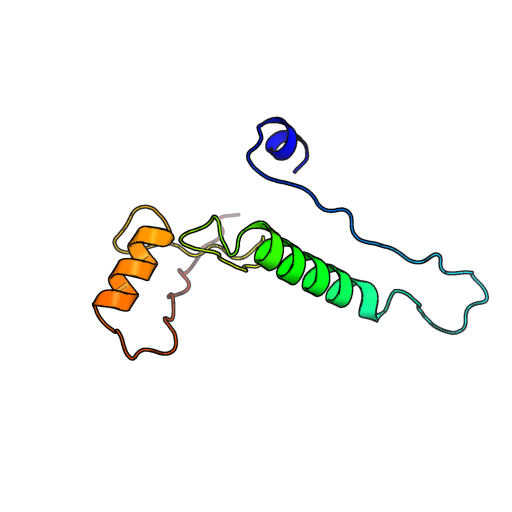ALA A C 1
ATOM 736 O O . ALA A 1 87 ? -7.788 -11.013 9.967 1.00 93.69 87 ALA A O 1
ATOM 737 N N . ALA A 1 88 ? -9.975 -11.130 10.460 1.00 92.88 88 ALA A N 1
ATOM 738 C CA . ALA A 1 88 ? -10.411 -10.126 9.498 1.00 92.88 88 ALA A CA 1
ATOM 739 C C . ALA A 1 88 ? -11.782 -9.540 9.865 1.00 92.88 88 ALA A C 1
ATOM 741 O O . ALA A 1 88 ? -12.609 -10.201 10.498 1.00 92.88 88 ALA A O 1
ATOM 742 N N . PHE A 1 89 ? -12.037 -8.324 9.378 1.00 91.12 89 PHE A N 1
ATOM 743 C CA . PHE A 1 89 ? -13.335 -7.653 9.431 1.00 91.12 89 PHE A CA 1
ATOM 744 C C . PHE A 1 89 ? -13.857 -7.420 8.016 1.00 91.12 89 PHE A C 1
ATOM 746 O O . PHE A 1 89 ? -13.103 -7.038 7.125 1.00 91.12 89 PHE A O 1
ATOM 753 N N . VAL A 1 90 ? -15.158 -7.628 7.812 1.00 89.56 90 VAL A N 1
ATOM 754 C CA . VAL A 1 90 ? -15.798 -7.437 6.506 1.00 89.56 90 VAL A CA 1
ATOM 755 C C . VAL A 1 90 ? -16.704 -6.215 6.558 1.00 89.56 90 VAL A C 1
ATOM 757 O O . VAL A 1 90 ? -17.672 -6.170 7.322 1.00 89.56 90 VAL A O 1
ATOM 760 N N . PHE A 1 91 ? -16.411 -5.234 5.709 1.00 87.25 91 PHE A N 1
ATOM 761 C CA . PHE A 1 91 ? -17.236 -4.044 5.544 1.00 87.25 91 PHE A CA 1
ATOM 762 C C . PHE A 1 91 ? -18.295 -4.289 4.467 1.00 87.25 91 PHE A C 1
ATOM 764 O O . PHE A 1 91 ? -18.018 -4.796 3.384 1.00 87.25 91 PHE A O 1
ATOM 771 N N . SER A 1 92 ? -19.546 -3.946 4.776 1.00 86.81 92 SER A N 1
ATOM 772 C CA . SER A 1 92 ? -20.653 -4.086 3.827 1.00 86.81 92 SER A CA 1
ATOM 773 C C . SER A 1 92 ? -20.529 -3.030 2.732 1.00 86.81 92 SER A C 1
ATOM 775 O O . SER A 1 92 ? -20.459 -1.843 3.047 1.00 86.81 92 SER A O 1
ATOM 777 N N . ARG A 1 93 ? -20.578 -3.441 1.463 1.00 84.38 93 ARG A N 1
ATOM 778 C CA . ARG A 1 93 ? -20.629 -2.509 0.332 1.00 84.38 93 ARG A CA 1
ATOM 779 C C . ARG A 1 93 ? -22.013 -1.845 0.269 1.00 84.38 93 ARG A C 1
ATOM 781 O O . ARG A 1 93 ? -23.002 -2.562 0.098 1.00 84.38 93 ARG A O 1
ATOM 788 N N . PRO A 1 94 ? -22.124 -0.514 0.414 1.00 80.12 94 PRO A N 1
ATOM 789 C CA . PRO A 1 94 ? -23.405 0.163 0.276 1.00 80.12 94 PRO A CA 1
ATOM 790 C C . PRO A 1 94 ? -23.884 0.116 -1.179 1.00 80.12 94 PRO A C 1
ATOM 792 O O . PRO A 1 94 ? -23.087 0.157 -2.117 1.00 80.12 94 PRO A O 1
ATOM 795 N N . HIS A 1 95 ? -25.200 0.038 -1.366 1.00 80.94 95 HIS A N 1
ATOM 796 C CA . HIS A 1 95 ? -25.809 0.085 -2.690 1.00 80.94 95 HIS A CA 1
ATOM 797 C C . HIS A 1 95 ? -25.793 1.535 -3.191 1.00 80.94 95 HIS A C 1
ATOM 799 O O . HIS A 1 95 ? -26.541 2.379 -2.696 1.00 80.94 95 HIS A O 1
ATOM 805 N N . SER A 1 96 ? -24.929 1.846 -4.153 1.00 77.50 96 SER A N 1
ATOM 806 C CA . SER A 1 96 ? -24.899 3.153 -4.809 1.00 77.50 96 SER A CA 1
ATOM 807 C C . SER A 1 96 ? -25.845 3.150 -6.009 1.00 77.50 96 SER A C 1
ATOM 809 O O . SER A 1 96 ? -25.737 2.320 -6.908 1.00 77.50 96 SER A O 1
ATOM 811 N N . THR A 1 97 ? -26.804 4.078 -6.018 1.00 81.81 97 THR A N 1
ATOM 812 C CA . THR A 1 97 ? -27.647 4.337 -7.194 1.00 81.81 97 THR A CA 1
ATOM 813 C C . THR A 1 97 ? -27.069 5.546 -7.910 1.00 81.81 97 THR A C 1
ATOM 815 O O . THR A 1 97 ? -27.007 6.631 -7.333 1.00 81.81 97 THR A O 1
ATOM 818 N N . LEU A 1 98 ? -26.605 5.352 -9.142 1.00 78.50 98 LEU A N 1
ATOM 819 C CA . LEU A 1 98 ? -26.152 6.446 -9.992 1.00 78.50 98 LEU A CA 1
ATOM 820 C C . LEU A 1 98 ? -27.384 7.090 -10.626 1.00 78.50 98 LEU A C 1
ATOM 822 O O . LEU A 1 98 ? -28.065 6.466 -11.437 1.00 78.50 98 LEU A O 1
ATOM 826 N N . TYR A 1 99 ? -27.681 8.327 -10.240 1.00 76.94 99 TYR A N 1
ATOM 827 C CA . TYR A 1 99 ? -28.618 9.160 -10.983 1.00 76.94 99 TYR A CA 1
ATOM 828 C C . TYR A 1 99 ? -27.837 9.776 -12.144 1.00 76.94 99 TYR A C 1
ATOM 830 O O . TYR A 1 99 ? -26.828 10.445 -11.918 1.00 76.94 99 TYR A O 1
ATOM 838 N N . THR A 1 100 ? -28.267 9.465 -13.366 1.00 67.62 100 THR A N 1
ATOM 839 C CA . THR A 1 100 ? -27.714 10.014 -14.615 1.00 67.62 100 THR A CA 1
ATOM 840 C C . THR A 1 100 ? -28.683 11.015 -15.208 1.00 67.62 100 THR A C 1
ATOM 842 O O . THR A 1 100 ? -29.905 10.820 -15.007 1.00 67.62 100 THR A O 1
#

Foldseek 3Di:
DVVCVVVVNDDDDDFDDDDDDPPDPDHPCPCRVVVSLVVVVVVQCVVPVVPDPDDDDDDPPDDADQDPDDDDVVSVVVVCVVCVPDPDDDGDDDDDDDDD